Protein AF-A0A4Q5XYV8-F1 (afdb_monomer)

Structure (mmCIF, N/CA/C/O backbone):
data_AF-A0A4Q5XYV8-F1
#
_entry.id   AF-A0A4Q5XYV8-F1
#
loop_
_atom_site.group_PDB
_atom_site.id
_atom_site.type_symbol
_atom_site.label_atom_id
_atom_site.label_alt_id
_atom_site.label_comp_id
_atom_site.label_asym_id
_atom_site.label_entity_id
_atom_site.label_seq_id
_atom_site.pdbx_PDB_ins_code
_atom_site.Cartn_x
_atom_site.Cartn_y
_atom_site.Cartn_z
_atom_site.occupancy
_atom_site.B_iso_or_equiv
_atom_site.auth_seq_id
_atom_site.auth_comp_id
_atom_site.auth_asym_id
_atom_site.auth_atom_id
_atom_site.pdbx_PDB_model_num
ATOM 1 N N . MET A 1 1 ? 10.271 16.458 -24.127 1.00 43.94 1 MET A N 1
ATOM 2 C CA . MET A 1 1 ? 10.111 15.599 -22.936 1.00 43.94 1 MET A CA 1
ATOM 3 C C . MET A 1 1 ? 10.627 14.229 -23.315 1.00 43.94 1 MET A C 1
ATOM 5 O O . MET A 1 1 ? 10.142 13.691 -24.297 1.00 43.94 1 MET A O 1
ATOM 9 N N . THR A 1 2 ? 11.658 13.723 -22.644 1.00 58.94 2 THR A N 1
ATOM 10 C CA . THR A 1 2 ? 12.189 12.381 -22.915 1.00 58.94 2 THR A CA 1
ATOM 11 C C . THR A 1 2 ? 11.251 11.366 -22.276 1.00 58.94 2 THR A C 1
ATOM 13 O O . THR A 1 2 ? 10.998 11.465 -21.074 1.00 58.94 2 THR A O 1
ATOM 16 N N . GLU A 1 3 ? 10.723 10.435 -23.069 1.00 62.56 3 GLU A N 1
ATOM 17 C CA . GLU A 1 3 ? 9.975 9.278 -22.573 1.00 62.56 3 GLU A CA 1
ATOM 18 C C . GLU A 1 3 ? 10.801 8.610 -21.456 1.00 62.56 3 GLU A C 1
ATOM 20 O O . GLU A 1 3 ? 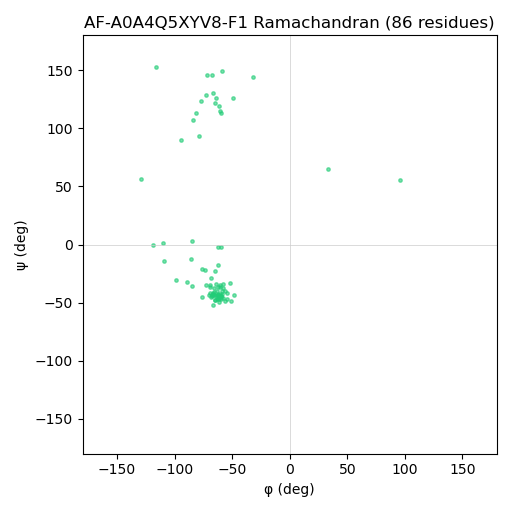11.997 8.350 -21.656 1.00 62.56 3 GLU A O 1
ATOM 25 N N . PRO A 1 4 ? 10.244 8.388 -20.255 1.00 66.31 4 PRO A N 1
ATOM 26 C CA . PRO A 1 4 ? 10.992 7.732 -19.200 1.00 66.31 4 PRO A CA 1
ATOM 27 C C . PRO A 1 4 ? 11.318 6.302 -19.640 1.00 66.31 4 PRO A C 1
ATOM 29 O O . PRO A 1 4 ? 10.440 5.528 -20.010 1.00 66.31 4 PRO A O 1
ATOM 32 N N . THR A 1 5 ? 12.603 5.946 -19.603 1.00 81.25 5 THR A N 1
ATOM 33 C CA . THR A 1 5 ? 13.020 4.560 -19.857 1.00 81.25 5 THR A CA 1
ATOM 34 C C . THR A 1 5 ? 12.347 3.625 -18.852 1.00 81.25 5 THR A C 1
ATOM 36 O O . THR A 1 5 ? 12.127 4.011 -17.704 1.00 81.25 5 THR A O 1
ATOM 39 N N . PHE A 1 6 ? 12.069 2.383 -19.252 1.00 77.06 6 PHE A N 1
ATOM 40 C CA . PHE A 1 6 ? 11.455 1.369 -18.385 1.00 77.06 6 PHE A CA 1
ATOM 41 C C . PHE A 1 6 ? 12.149 1.271 -17.010 1.00 77.06 6 PHE A C 1
ATOM 43 O O . PHE A 1 6 ? 11.508 1.353 -15.970 1.00 77.06 6 PHE A O 1
ATOM 50 N N . ARG A 1 7 ? 13.490 1.284 -16.993 1.00 76.56 7 ARG A N 1
ATOM 51 C CA . ARG A 1 7 ? 14.298 1.310 -15.760 1.00 76.56 7 ARG A CA 1
ATOM 52 C C . ARG A 1 7 ? 14.050 2.550 -14.885 1.00 76.56 7 ARG A C 1
ATOM 54 O O . ARG A 1 7 ? 14.121 2.462 -13.661 1.00 76.56 7 ARG A O 1
ATOM 61 N N . ALA A 1 8 ? 13.816 3.715 -15.485 1.00 79.38 8 ALA A N 1
ATOM 62 C CA . ALA A 1 8 ? 13.516 4.938 -14.742 1.00 79.38 8 ALA A CA 1
ATOM 63 C C . ALA A 1 8 ? 12.103 4.906 -14.138 1.00 79.38 8 ALA A C 1
ATOM 65 O O . ALA A 1 8 ? 11.906 5.412 -13.032 1.00 79.38 8 ALA A O 1
ATOM 66 N N . LEU A 1 9 ? 11.142 4.294 -14.838 1.00 84.38 9 LEU A N 1
ATOM 67 C CA . LEU A 1 9 ? 9.802 4.044 -14.305 1.00 84.38 9 LEU A CA 1
ATOM 68 C C . LEU A 1 9 ? 9.853 3.072 -13.124 1.00 84.38 9 LEU A C 1
ATOM 70 O O . LEU A 1 9 ? 9.328 3.409 -12.065 1.00 84.38 9 LEU A O 1
ATOM 74 N N . ASP A 1 10 ? 10.570 1.954 -13.255 1.00 83.19 10 ASP A N 1
ATOM 75 C CA . ASP A 1 10 ? 10.754 0.983 -12.168 1.00 83.19 10 ASP A CA 1
ATOM 76 C C . ASP A 1 10 ? 11.346 1.634 -10.916 1.00 83.19 10 ASP A C 1
ATOM 78 O O . ASP A 1 10 ? 10.804 1.500 -9.820 1.00 83.19 10 ASP A O 1
ATOM 82 N N . ALA A 1 11 ? 12.424 2.410 -11.074 1.00 84.69 11 ALA A N 1
ATOM 83 C CA . ALA A 1 11 ? 13.066 3.094 -9.954 1.00 84.69 11 ALA A CA 1
ATOM 84 C C . ALA A 1 11 ? 12.130 4.106 -9.269 1.00 84.69 11 ALA A C 1
ATOM 86 O O . ALA A 1 11 ? 12.158 4.264 -8.045 1.00 84.69 11 ALA A O 1
ATOM 87 N N . ARG A 1 12 ? 11.288 4.797 -10.048 1.00 87.75 12 ARG A N 1
ATOM 88 C CA . ARG A 1 12 ? 10.310 5.755 -9.522 1.00 87.75 12 ARG A CA 1
ATOM 89 C C . ARG A 1 12 ? 9.186 5.050 -8.765 1.00 87.75 12 ARG A C 1
ATOM 91 O O . ARG A 1 12 ? 8.829 5.515 -7.682 1.00 87.75 12 ARG A O 1
ATOM 98 N N . LEU A 1 13 ? 8.664 3.949 -9.301 1.00 86.69 13 LEU A N 1
ATOM 99 C CA . LEU A 1 13 ? 7.657 3.127 -8.629 1.00 86.69 13 LEU A CA 1
ATOM 100 C C . LEU A 1 13 ? 8.215 2.558 -7.323 1.00 86.69 13 LEU A C 1
ATOM 102 O O . LEU A 1 13 ? 7.596 2.710 -6.274 1.00 86.69 13 LEU A O 1
ATOM 106 N N . ASP A 1 14 ? 9.438 2.027 -7.334 1.00 87.88 14 ASP A N 1
ATOM 107 C CA . ASP A 1 14 ? 10.094 1.529 -6.122 1.00 87.88 14 ASP A CA 1
ATOM 108 C C . ASP A 1 14 ? 10.260 2.604 -5.042 1.00 87.88 14 ASP A C 1
ATOM 110 O O . ASP A 1 14 ? 9.988 2.358 -3.860 1.00 87.88 14 ASP A O 1
ATOM 114 N N . ALA A 1 15 ? 10.660 3.817 -5.431 1.00 89.00 15 ALA A N 1
ATOM 115 C CA . ALA A 1 15 ? 10.757 4.937 -4.501 1.00 89.00 15 ALA A CA 1
ATOM 116 C C . ALA A 1 15 ? 9.392 5.270 -3.875 1.00 89.00 15 ALA A C 1
ATOM 118 O O . ALA A 1 15 ? 9.292 5.435 -2.656 1.00 89.00 15 ALA A O 1
ATOM 119 N N . GLN A 1 16 ? 8.332 5.306 -4.687 1.00 91.00 16 GLN A N 1
ATOM 120 C CA . GLN A 1 16 ? 6.967 5.558 -4.222 1.00 91.00 16 GLN A CA 1
ATOM 121 C C . GLN A 1 16 ? 6.477 4.454 -3.277 1.00 91.00 16 GLN A C 1
ATOM 123 O O . GLN A 1 16 ? 6.027 4.763 -2.171 1.00 91.00 16 GLN A O 1
ATOM 128 N N . ARG A 1 17 ? 6.659 3.174 -3.633 1.00 88.06 17 ARG A N 1
ATOM 129 C CA . ARG A 1 17 ? 6.323 2.016 -2.780 1.00 88.06 17 ARG A CA 1
ATOM 130 C 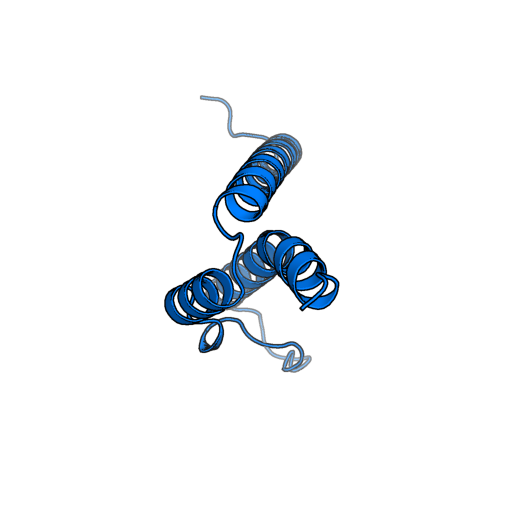C . ARG A 1 17 ? 6.981 2.107 -1.412 1.00 88.06 17 ARG A C 1
ATOM 132 O O . ARG A 1 17 ? 6.364 1.769 -0.401 1.00 88.06 17 ARG A O 1
ATOM 139 N N . ARG A 1 18 ? 8.247 2.529 -1.369 1.00 88.25 18 ARG A N 1
ATOM 140 C CA . ARG A 1 18 ? 9.018 2.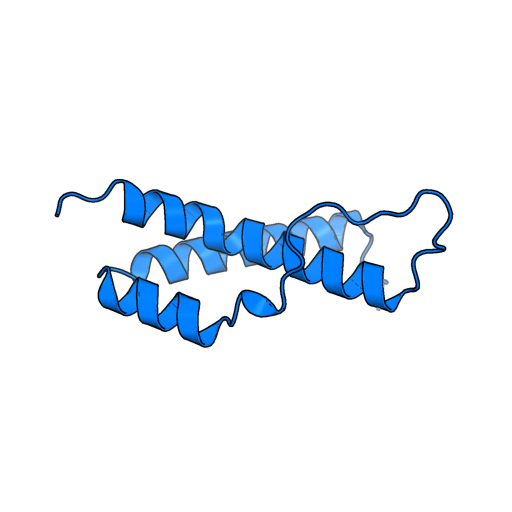626 -0.125 1.00 88.25 18 ARG A CA 1
ATOM 141 C C . ARG A 1 18 ? 8.498 3.739 0.781 1.00 88.25 18 ARG A C 1
ATOM 143 O O . ARG A 1 18 ? 8.369 3.517 1.985 1.00 88.25 18 ARG A O 1
ATOM 150 N N . VAL A 1 19 ? 8.165 4.897 0.210 1.00 89.88 19 VAL A N 1
ATOM 151 C CA . VAL A 1 19 ? 7.558 6.016 0.948 1.00 89.88 19 VAL A CA 1
ATOM 152 C C . VAL A 1 19 ? 6.171 5.634 1.461 1.00 89.88 19 VAL A C 1
ATOM 154 O O . VAL A 1 19 ? 5.905 5.791 2.650 1.00 89.88 19 VAL A O 1
ATOM 157 N N . LEU A 1 20 ? 5.315 5.059 0.612 1.00 88.19 20 LEU A N 1
ATOM 158 C CA . LEU A 1 20 ? 3.962 4.646 0.998 1.00 88.19 20 LEU A CA 1
ATOM 159 C C . LEU A 1 20 ? 3.979 3.609 2.124 1.00 88.19 20 LEU A C 1
ATOM 161 O O . LEU A 1 20 ? 3.283 3.786 3.119 1.00 88.19 20 LEU A O 1
ATOM 165 N N . ARG A 1 21 ? 4.842 2.588 2.040 1.00 86.50 21 ARG A N 1
ATOM 166 C CA . ARG A 1 21 ? 5.054 1.631 3.143 1.00 86.50 21 ARG A CA 1
ATOM 167 C C . ARG A 1 21 ? 5.410 2.320 4.454 1.00 86.50 21 ARG A C 1
ATOM 169 O O . ARG A 1 21 ? 4.879 1.963 5.499 1.00 86.50 21 ARG A O 1
ATOM 176 N N . TRP A 1 22 ? 6.339 3.273 4.407 1.00 87.12 22 TRP A N 1
ATOM 177 C CA . TRP A 1 22 ? 6.812 3.983 5.593 1.00 87.12 22 TRP A CA 1
ATOM 178 C C . TRP A 1 22 ? 5.713 4.837 6.235 1.00 87.12 22 TRP A C 1
ATOM 180 O O . TRP A 1 22 ? 5.640 4.895 7.464 1.00 87.12 22 TRP A O 1
ATOM 190 N N . ILE A 1 23 ? 4.865 5.464 5.412 1.00 90.12 23 ILE A N 1
ATOM 191 C CA . ILE A 1 23 ? 3.697 6.232 5.860 1.00 90.12 23 ILE A CA 1
ATOM 192 C C . ILE A 1 23 ? 2.670 5.290 6.492 1.00 90.12 23 ILE A C 1
ATOM 194 O O . ILE A 1 23 ? 2.270 5.502 7.635 1.00 90.12 23 ILE A O 1
ATOM 198 N N . LEU A 1 24 ? 2.291 4.218 5.790 1.00 86.75 24 LEU A N 1
ATOM 199 C CA . LEU A 1 24 ? 1.290 3.260 6.266 1.00 86.75 24 LEU A CA 1
ATOM 200 C C . LEU A 1 24 ? 1.708 2.613 7.589 1.00 86.75 24 LEU A C 1
ATOM 202 O O . LEU A 1 24 ? 0.917 2.594 8.523 1.00 86.75 24 LEU A O 1
ATOM 206 N N . ALA A 1 25 ? 2.970 2.197 7.719 1.00 83.31 25 ALA A N 1
ATOM 207 C CA . ALA A 1 25 ? 3.499 1.630 8.961 1.00 83.31 25 ALA A CA 1
ATOM 208 C C . ALA A 1 25 ? 3.480 2.606 10.158 1.00 83.31 25 ALA A C 1
ATOM 210 O O . ALA A 1 25 ? 3.629 2.178 11.298 1.00 83.31 25 ALA A O 1
ATOM 211 N N . ARG A 1 26 ? 3.349 3.919 9.919 1.00 85.44 26 ARG A N 1
ATOM 212 C CA . ARG A 1 26 ? 3.241 4.950 10.968 1.00 85.44 26 ARG A CA 1
ATOM 213 C C . ARG A 1 26 ? 1.813 5.383 11.254 1.00 85.44 26 ARG A C 1
ATOM 215 O O . ARG A 1 26 ? 1.537 5.815 12.366 1.00 85.44 26 ARG A O 1
ATOM 222 N N . MET A 1 27 ? 0.944 5.343 10.250 1.00 86.25 27 MET A N 1
ATOM 223 C CA . MET A 1 27 ? -0.453 5.756 10.388 1.00 86.25 27 MET A CA 1
ATOM 224 C C . MET A 1 27 ? -1.327 4.624 10.919 1.00 86.25 27 MET A C 1
ATOM 226 O O . MET A 1 27 ? -2.249 4.866 11.694 1.00 86.25 27 MET A O 1
ATOM 230 N N . VAL A 1 28 ? -1.026 3.392 10.518 1.00 84.56 28 VAL A N 1
ATOM 231 C CA . VAL A 1 28 ? -1.764 2.203 10.919 1.00 84.56 28 VAL A CA 1
ATOM 232 C C . VAL A 1 28 ? -1.061 1.599 12.127 1.00 84.56 28 VAL A C 1
ATOM 234 O O . VAL A 1 28 ? -0.129 0.816 11.996 1.00 84.56 28 VAL A O 1
ATOM 237 N N . VAL A 1 29 ? -1.459 2.026 13.324 1.00 82.38 29 VAL A N 1
ATOM 238 C CA . VAL A 1 29 ? -0.802 1.613 14.581 1.00 82.38 29 VAL A CA 1
ATOM 239 C C . VAL A 1 29 ? -1.665 0.680 15.418 1.00 82.38 29 VAL A C 1
ATOM 241 O O . VAL A 1 29 ? -1.160 0.011 16.314 1.00 82.38 29 VAL A O 1
ATOM 244 N N . THR A 1 30 ? -2.958 0.589 15.105 1.00 85.44 30 THR A N 1
ATOM 245 C CA . THR A 1 30 ? -3.901 -0.310 15.776 1.00 85.44 30 THR A CA 1
ATOM 246 C C . THR A 1 30 ? -4.452 -1.366 14.815 1.00 85.44 30 THR A C 1
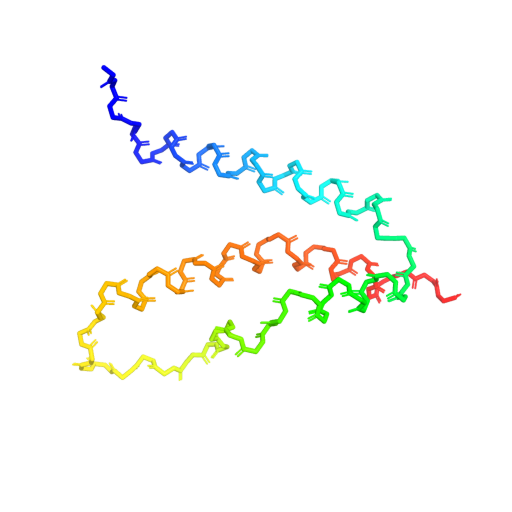ATOM 248 O O . THR A 1 30 ? -4.583 -1.099 13.616 1.00 85.44 30 THR A O 1
ATOM 251 N N . PRO A 1 31 ? -4.851 -2.548 15.320 1.00 82.12 31 PRO A N 1
ATOM 252 C CA . PRO A 1 31 ? -5.544 -3.549 14.510 1.00 82.12 31 PRO A CA 1
ATOM 253 C C . PRO A 1 31 ? -6.844 -3.035 13.871 1.00 82.12 31 PRO A C 1
ATOM 255 O O . PRO A 1 31 ? -7.160 -3.420 12.751 1.00 82.12 31 PRO A O 1
ATOM 258 N N . ALA A 1 32 ? -7.574 -2.138 14.546 1.00 86.69 32 ALA A N 1
ATOM 259 C CA . ALA A 1 32 ? -8.820 -1.563 14.030 1.00 86.69 32 ALA A CA 1
ATOM 260 C C . ALA A 1 32 ? -8.585 -0.653 12.812 1.00 86.69 32 ALA A C 1
ATOM 262 O O . ALA A 1 32 ? -9.276 -0.784 11.809 1.00 86.69 32 ALA A O 1
ATOM 263 N N . GLN A 1 33 ? -7.567 0.215 12.861 1.00 86.31 33 GLN A N 1
ATOM 264 C CA . GLN A 1 33 ? -7.162 1.035 11.709 1.00 86.31 33 GLN A CA 1
ATOM 265 C C . GLN A 1 33 ? -6.658 0.177 10.547 1.00 86.31 33 GLN A C 1
ATOM 267 O O . GLN A 1 33 ? -6.840 0.531 9.387 1.00 86.31 33 GLN A O 1
ATOM 272 N N . PHE A 1 34 ? -6.005 -0.949 10.851 1.00 84.56 34 PHE A N 1
ATOM 273 C CA . PHE A 1 34 ? -5.564 -1.883 9.825 1.00 84.56 34 PHE A CA 1
ATOM 274 C C . PHE A 1 34 ? -6.755 -2.557 9.133 1.00 84.56 34 PHE A C 1
ATOM 276 O O . PHE A 1 34 ? -6.762 -2.649 7.908 1.00 84.56 34 PHE A O 1
ATOM 283 N N . ALA A 1 35 ? -7.764 -2.983 9.897 1.00 82.88 35 ALA A N 1
ATOM 284 C CA . ALA A 1 35 ? -8.995 -3.546 9.350 1.00 82.88 35 ALA A CA 1
ATOM 285 C C . ALA A 1 35 ? -9.742 -2.531 8.467 1.00 82.88 35 ALA A C 1
ATOM 287 O O . ALA A 1 35 ? -10.016 -2.836 7.313 1.00 82.88 35 ALA A O 1
ATOM 288 N N . ASP A 1 36 ? -9.946 -1.302 8.953 1.00 85.56 36 ASP A N 1
ATOM 289 C CA . ASP A 1 36 ? -10.595 -0.218 8.197 1.00 85.56 36 ASP A CA 1
ATOM 290 C C . ASP A 1 36 ? -9.851 0.116 6.890 1.00 85.56 36 ASP A C 1
ATOM 292 O O . ASP A 1 36 ? -10.462 0.295 5.835 1.00 85.56 36 ASP A O 1
ATOM 296 N N . LEU A 1 37 ? -8.512 0.120 6.918 1.00 83.94 37 LEU A N 1
ATOM 297 C CA . LEU A 1 37 ? -7.706 0.274 5.707 1.00 83.94 37 LEU A CA 1
ATOM 298 C C . LEU A 1 37 ? -7.937 -0.877 4.717 1.00 83.94 37 LEU A C 1
ATOM 300 O O . LEU A 1 37 ? -8.017 -0.637 3.517 1.00 83.94 37 LEU A O 1
ATOM 304 N N . MET A 1 38 ? -7.996 -2.125 5.187 1.00 81.44 38 MET A N 1
ATOM 305 C CA . MET A 1 38 ? -8.202 -3.277 4.302 1.00 81.44 38 MET A CA 1
ATOM 306 C C . MET A 1 38 ? -9.608 -3.299 3.703 1.00 81.44 38 MET A C 1
ATOM 308 O O . MET A 1 38 ? -9.735 -3.636 2.527 1.00 81.44 38 MET A O 1
ATOM 312 N N . ASP A 1 39 ? -10.618 -2.887 4.470 1.00 82.44 39 ASP A N 1
ATOM 313 C CA . ASP A 1 39 ? -12.003 -2.782 4.007 1.00 82.44 39 ASP A CA 1
ATOM 314 C C . ASP A 1 39 ? -12.150 -1.684 2.941 1.00 82.44 39 ASP A C 1
ATOM 316 O O . ASP A 1 39 ? -12.769 -1.908 1.904 1.00 82.44 39 ASP A O 1
ATOM 320 N N . ASN A 1 40 ? -11.505 -0.524 3.128 1.00 81.38 40 ASN A N 1
ATOM 321 C CA . ASN A 1 40 ? -11.513 0.560 2.135 1.00 81.38 40 ASN A CA 1
ATOM 322 C C . ASN A 1 40 ? -10.738 0.226 0.850 1.00 81.38 40 ASN A C 1
ATOM 324 O O . ASN A 1 40 ? -11.041 0.767 -0.211 1.00 81.38 40 ASN A O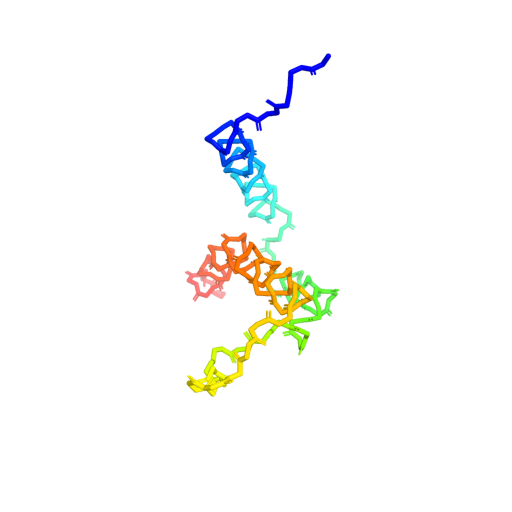 1
ATOM 328 N N . LEU A 1 41 ? -9.712 -0.624 0.934 1.00 76.94 41 LEU A N 1
ATOM 329 C CA . LEU A 1 41 ? -8.901 -1.012 -0.225 1.00 76.94 41 LEU A CA 1
ATOM 330 C C . LEU A 1 41 ? -9.502 -2.172 -1.030 1.00 76.94 41 LEU A C 1
ATOM 332 O O . LEU A 1 41 ? -8.859 -2.616 -1.981 1.00 76.94 41 LEU A O 1
ATOM 336 N N . ASP A 1 42 ? -10.688 -2.651 -0.639 1.00 65.50 42 ASP A N 1
ATOM 337 C CA . ASP A 1 42 ? -11.537 -3.622 -1.335 1.00 65.50 42 ASP 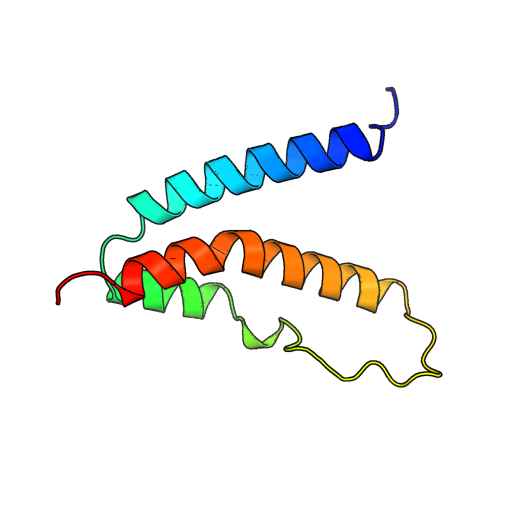A CA 1
ATOM 338 C C . ASP A 1 42 ? -10.749 -4.683 -2.1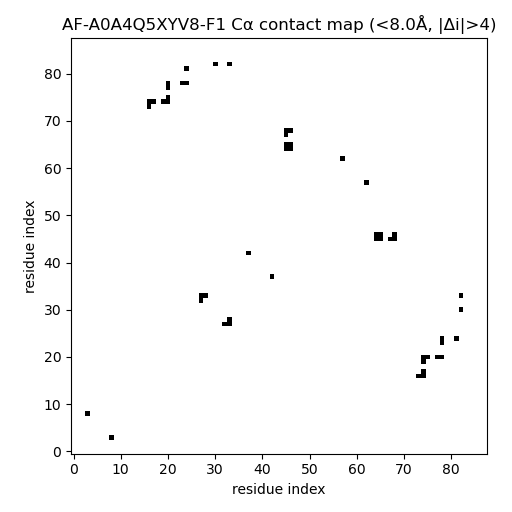26 1.00 65.50 42 ASP A C 1
ATOM 340 O O . ASP A 1 42 ? -10.771 -4.764 -3.359 1.00 65.50 42 ASP A O 1
ATOM 344 N N . GLN A 1 43 ? -9.998 -5.522 -1.397 1.00 61.00 43 GLN A N 1
ATOM 345 C CA . GLN A 1 43 ? -9.154 -6.564 -2.000 1.00 61.00 43 GLN A CA 1
ATOM 346 C C . GLN A 1 43 ? -9.946 -7.621 -2.794 1.00 61.00 43 GLN A C 1
ATOM 348 O O . GLN A 1 43 ? -9.325 -8.505 -3.382 1.00 61.00 43 GLN A O 1
ATOM 353 N N . THR A 1 44 ? -11.282 -7.553 -2.839 1.00 53.31 44 THR A N 1
ATOM 354 C CA . THR A 1 44 ? -12.126 -8.460 -3.633 1.00 53.31 44 THR A CA 1
ATOM 355 C C . THR A 1 44 ? -11.907 -8.308 -5.141 1.00 53.31 44 THR A C 1
ATOM 357 O O . THR A 1 44 ? -12.123 -9.260 -5.887 1.00 53.31 44 THR A O 1
ATOM 360 N N . VAL A 1 45 ? -11.399 -7.152 -5.586 1.00 50.50 45 VAL A N 1
ATOM 361 C CA . VAL A 1 45 ? -11.082 -6.870 -6.997 1.00 50.50 45 VAL A CA 1
ATOM 362 C C . VAL A 1 45 ? -9.677 -7.348 -7.387 1.00 50.50 45 VAL A C 1
ATOM 364 O O . VAL A 1 45 ? -9.352 -7.417 -8.568 1.00 50.50 45 VAL A O 1
ATOM 367 N N . ILE A 1 46 ? -8.826 -7.706 -6.419 1.00 54.78 46 ILE A N 1
ATOM 368 C CA . ILE A 1 46 ? -7.452 -8.160 -6.664 1.00 54.78 46 ILE A CA 1
ATOM 369 C C . ILE A 1 46 ? -7.502 -9.659 -6.993 1.00 54.78 46 ILE A C 1
ATOM 371 O O . ILE A 1 46 ? -7.694 -10.456 -6.069 1.00 54.78 46 ILE A O 1
ATOM 375 N N . PRO A 1 47 ? -7.288 -10.086 -8.256 1.00 51.88 47 PRO A N 1
ATOM 376 C CA . PRO A 1 47 ? -7.372 -11.495 -8.618 1.00 51.88 47 PRO A CA 1
ATOM 377 C C . PRO A 1 47 ? -6.341 -12.277 -7.806 1.00 51.88 47 PRO A C 1
ATOM 379 O O . PRO A 1 47 ? -5.133 -12.042 -7.921 1.00 51.88 47 PRO A O 1
ATOM 382 N N . GLN A 1 48 ? -6.810 -13.147 -6.910 1.00 54.75 48 GLN A N 1
ATOM 383 C CA . GLN A 1 48 ? -5.951 -14.129 -6.265 1.00 54.75 48 GLN A CA 1
ATOM 384 C C . GLN A 1 48 ? -5.612 -15.184 -7.312 1.00 54.75 48 GLN A C 1
ATOM 386 O O . GLN A 1 48 ? -6.485 -15.663 -8.022 1.00 54.75 48 GLN A O 1
ATOM 391 N N . ASP A 1 49 ? -4.319 -15.428 -7.433 1.00 61.00 49 ASP A N 1
ATOM 392 C CA . ASP A 1 49 ? -3.636 -16.235 -8.433 1.00 61.00 49 ASP A CA 1
ATOM 393 C C . ASP A 1 49 ? -4.407 -17.458 -8.988 1.00 61.00 49 ASP A C 1
ATOM 395 O O . ASP A 1 49 ? -5.054 -18.193 -8.237 1.00 61.00 49 ASP A O 1
ATOM 399 N N . HIS A 1 50 ? -4.190 -17.711 -10.288 1.00 51.69 50 HIS A N 1
ATOM 400 C CA . HIS A 1 50 ? -4.394 -18.975 -11.027 1.00 51.69 50 HIS A CA 1
ATOM 401 C C . HIS A 1 50 ? -5.693 -19.252 -11.809 1.00 51.69 50 HIS A C 1
ATOM 403 O O . HIS A 1 50 ? -6.251 -20.346 -11.717 1.00 51.69 50 HIS A O 1
ATOM 409 N N . GLN A 1 51 ? -6.082 -18.374 -12.733 1.00 50.53 51 GLN A N 1
ATOM 410 C CA . GLN A 1 51 ? -6.783 -18.836 -13.946 1.00 50.53 51 GLN A CA 1
ATOM 411 C C . GLN A 1 51 ? -6.129 -18.270 -15.211 1.00 50.53 51 GLN A C 1
ATOM 413 O O . GLN A 1 51 ? -6.770 -17.616 -16.026 1.00 50.53 51 GLN A O 1
ATOM 418 N N . GLU A 1 52 ? -4.831 -18.528 -15.381 1.00 48.19 52 GLU A N 1
ATOM 419 C CA . GLU A 1 52 ? -4.224 -18.473 -16.712 1.00 48.19 52 GLU A CA 1
ATOM 420 C C . GLU A 1 52 ? -4.586 -19.770 -17.450 1.00 48.19 52 GLU A C 1
ATOM 422 O O . GLU A 1 52 ? -3.947 -20.808 -17.282 1.00 48.19 52 GLU A O 1
ATOM 427 N N . ASP A 1 53 ? -5.672 -19.732 -18.223 1.00 55.69 53 ASP A N 1
ATOM 428 C CA . ASP A 1 53 ? -5.963 -20.753 -19.230 1.00 55.69 53 ASP A CA 1
ATOM 429 C C . ASP A 1 53 ? -4.857 -20.680 -20.310 1.00 55.69 53 ASP A C 1
ATOM 431 O O . ASP A 1 53 ? -4.683 -19.604 -20.894 1.00 55.69 53 ASP A O 1
ATOM 435 N N . PRO A 1 54 ? -4.090 -21.755 -20.604 1.00 56.19 54 PRO A N 1
ATOM 436 C CA . PRO A 1 54 ? -2.924 -21.719 -21.503 1.00 56.19 54 PRO A CA 1
ATOM 437 C C . PRO A 1 54 ? -3.201 -21.276 -22.953 1.00 56.19 54 PRO A C 1
ATOM 439 O O . PRO A 1 54 ? -2.274 -21.221 -23.761 1.00 56.19 54 PRO A O 1
ATOM 442 N N . GLY A 1 55 ? -4.460 -21.002 -23.308 1.00 56.22 55 GLY A N 1
ATOM 443 C CA . GLY A 1 55 ? -4.885 -20.493 -24.614 1.00 56.22 55 GLY A CA 1
ATOM 444 C C . GLY A 1 55 ? -5.566 -19.120 -24.591 1.00 56.22 55 GLY A C 1
ATOM 445 O O . GLY A 1 55 ? -5.958 -18.636 -25.654 1.00 56.22 55 GLY A O 1
ATOM 446 N N . ALA A 1 56 ? -5.730 -18.484 -23.427 1.00 51.50 56 ALA A N 1
ATOM 447 C CA . ALA A 1 56 ? -6.345 -17.165 -23.343 1.00 51.50 56 ALA A CA 1
ATOM 448 C C . ALA A 1 56 ? -5.310 -16.087 -23.682 1.00 51.50 56 ALA A C 1
ATOM 450 O O . ALA A 1 56 ? -4.347 -15.869 -22.952 1.00 51.50 56 ALA A O 1
ATOM 451 N N . VAL A 1 57 ? -5.508 -15.398 -24.806 1.00 50.94 57 VAL A N 1
ATOM 452 C CA . VAL A 1 57 ? -4.726 -14.204 -25.143 1.00 50.94 57 VAL A CA 1
ATOM 453 C C . VAL A 1 57 ? -4.996 -13.166 -24.045 1.00 50.94 57 VAL A C 1
ATOM 455 O O . VAL A 1 57 ? -6.162 -12.795 -23.875 1.00 50.94 57 VAL A O 1
ATOM 458 N N . PRO A 1 58 ? -3.987 -12.699 -23.283 1.00 52.56 58 PRO A N 1
ATOM 459 C CA . PRO A 1 58 ? -4.210 -11.666 -22.282 1.00 52.56 58 PRO A CA 1
ATOM 460 C C . PRO A 1 58 ? -4.738 -10.427 -23.003 1.00 52.56 58 PRO A C 1
ATOM 462 O O . PRO A 1 58 ? -4.042 -9.851 -23.840 1.00 52.56 58 PRO A O 1
ATOM 465 N N . THR A 1 59 ? -5.981 -10.025 -22.740 1.00 53.72 59 THR A N 1
ATOM 466 C CA . THR A 1 59 ? -6.413 -8.689 -23.159 1.00 53.72 59 THR A CA 1
ATOM 467 C C . THR A 1 59 ? -5.628 -7.671 -22.331 1.00 53.72 59 THR A C 1
ATOM 469 O O . THR A 1 59 ? -5.299 -7.936 -21.175 1.00 53.72 59 THR A O 1
ATOM 472 N N . GLU A 1 60 ? -5.296 -6.511 -22.904 1.00 53.50 60 GLU A N 1
ATOM 473 C CA . GLU A 1 60 ? -4.492 -5.476 -22.224 1.00 53.50 60 GLU A CA 1
ATOM 474 C C . GLU A 1 60 ? -5.060 -5.113 -20.835 1.00 53.50 60 GLU A C 1
ATOM 476 O O . GLU A 1 60 ? -4.307 -4.921 -19.881 1.00 53.50 60 GLU A O 1
ATOM 481 N N . ALA A 1 61 ? -6.388 -5.174 -20.684 1.00 53.75 61 ALA A N 1
ATOM 482 C CA . ALA A 1 61 ? -7.091 -4.985 -19.417 1.00 53.75 61 ALA A CA 1
ATOM 483 C C . ALA A 1 61 ? -6.702 -6.001 -18.319 1.00 53.75 61 ALA A C 1
ATOM 485 O O . ALA A 1 61 ? -6.626 -5.629 -17.149 1.00 53.75 61 ALA A O 1
ATOM 486 N N . PHE A 1 62 ? -6.411 -7.266 -18.654 1.00 58.84 62 PHE A N 1
ATOM 487 C CA . PHE A 1 62 ? -5.905 -8.239 -17.674 1.00 58.84 62 PHE A CA 1
ATOM 488 C C . PHE A 1 62 ? -4.482 -7.904 -17.223 1.00 58.84 62 PHE A C 1
ATOM 490 O O . PHE A 1 62 ? -4.160 -8.088 -16.050 1.00 58.84 62 PHE A O 1
ATOM 497 N N . GLY A 1 63 ? -3.651 -7.369 -18.123 1.00 65.69 63 GLY A N 1
ATOM 498 C CA . GLY A 1 63 ? -2.299 -6.919 -17.793 1.00 65.69 63 GLY A CA 1
ATOM 499 C C . GLY A 1 63 ? -2.304 -5.761 -16.795 1.00 65.69 63 GLY A C 1
ATOM 500 O O . GLY A 1 63 ? -1.572 -5.794 -15.806 1.00 65.69 63 GLY A O 1
ATOM 501 N N . GLU A 1 64 ? -3.177 -4.773 -17.001 1.00 65.25 64 GLU A N 1
ATOM 502 C CA . GLU A 1 64 ? -3.321 -3.625 -16.098 1.00 65.25 64 GLU A CA 1
ATOM 503 C C . GLU A 1 64 ? -3.850 -4.030 -14.715 1.00 65.25 64 GLU A C 1
ATOM 505 O O . GLU A 1 64 ? -3.301 -3.610 -13.694 1.00 65.25 64 GLU A O 1
ATOM 510 N N . ILE A 1 65 ? -4.864 -4.902 -14.663 1.00 68.81 65 ILE A N 1
ATOM 511 C CA . ILE A 1 65 ? -5.430 -5.404 -13.400 1.00 68.81 65 ILE A CA 1
ATOM 512 C C . ILE A 1 65 ? -4.403 -6.260 -12.643 1.00 68.81 65 ILE A C 1
ATOM 514 O O . ILE A 1 65 ? -4.266 -6.127 -11.425 1.00 68.81 65 ILE A O 1
ATOM 518 N N . ALA A 1 66 ? -3.645 -7.111 -13.341 1.00 69.94 66 ALA A N 1
ATOM 519 C CA . ALA A 1 66 ? -2.596 -7.925 -12.731 1.00 69.94 66 ALA A CA 1
ATOM 520 C C . ALA A 1 66 ? -1.436 -7.066 -12.199 1.00 69.94 66 ALA A C 1
ATOM 522 O O . ALA A 1 66 ? -0.966 -7.287 -11.079 1.00 69.94 66 ALA A O 1
ATOM 523 N N . ALA A 1 67 ? -1.009 -6.052 -12.957 1.00 72.12 67 ALA A N 1
ATOM 524 C CA . ALA A 1 67 ? 0.016 -5.105 -12.524 1.00 72.12 67 ALA A CA 1
ATOM 525 C C . ALA A 1 67 ? -0.443 -4.299 -11.298 1.00 72.12 67 ALA A C 1
ATOM 527 O O . ALA A 1 67 ? 0.304 -4.176 -10.325 1.00 72.12 67 ALA A O 1
ATOM 528 N N . PHE A 1 68 ? -1.693 -3.828 -11.297 1.00 78.12 68 PHE A N 1
ATOM 529 C CA . PHE A 1 68 ? -2.308 -3.164 -10.147 1.00 78.12 68 PHE A CA 1
ATOM 530 C C . PHE A 1 68 ? -2.341 -4.078 -8.913 1.00 78.12 68 PHE A C 1
ATOM 532 O O . PHE A 1 68 ? -1.927 -3.686 -7.821 1.00 78.12 68 PHE A O 1
ATOM 539 N N . ALA A 1 69 ? -2.769 -5.329 -9.087 1.00 75.88 69 ALA A N 1
ATOM 540 C CA . ALA A 1 69 ? -2.806 -6.325 -8.023 1.00 75.88 69 ALA A CA 1
ATOM 541 C C . ALA A 1 69 ? -1.415 -6.601 -7.425 1.00 75.88 69 ALA A C 1
ATOM 543 O O . ALA A 1 69 ? -1.264 -6.674 -6.200 1.00 75.88 69 ALA A O 1
ATOM 544 N N . ALA A 1 70 ? -0.392 -6.739 -8.272 1.00 78.38 70 ALA A N 1
ATOM 545 C CA . ALA A 1 70 ? 0.991 -6.930 -7.844 1.00 78.38 70 ALA A CA 1
ATOM 546 C C . ALA A 1 70 ? 1.514 -5.724 -7.046 1.00 78.38 70 ALA A C 1
ATOM 548 O O . ALA A 1 70 ? 2.130 -5.899 -5.990 1.00 78.38 70 ALA A O 1
ATOM 549 N N . GLU A 1 71 ? 1.206 -4.509 -7.502 1.00 79.00 71 GLU A N 1
ATOM 550 C CA . GLU A 1 71 ? 1.585 -3.264 -6.833 1.00 79.00 71 GLU A CA 1
ATOM 551 C C . GLU A 1 71 ? 0.966 -3.166 -5.431 1.00 79.00 71 GLU A C 1
ATOM 553 O O . GLU A 1 71 ? 1.662 -2.917 -4.440 1.00 79.00 71 GLU A O 1
ATOM 558 N N . MET A 1 72 ? -0.333 -3.454 -5.323 1.00 81.25 72 MET A N 1
ATOM 559 C CA . MET A 1 72 ? -1.061 -3.436 -4.054 1.00 81.25 72 MET A CA 1
ATOM 560 C C . MET A 1 72 ? -0.491 -4.441 -3.049 1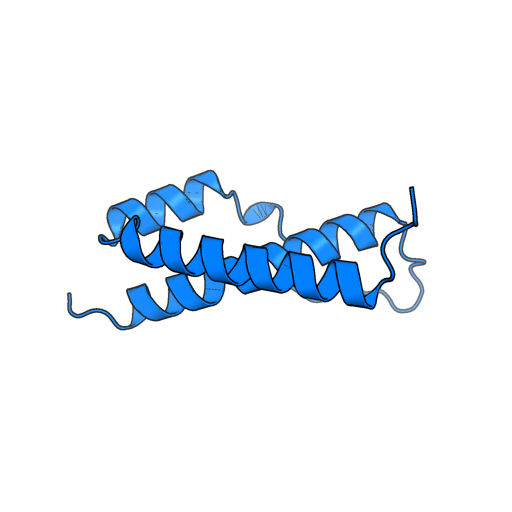.00 81.25 72 MET A C 1
ATOM 562 O O . MET A 1 72 ? -0.291 -4.103 -1.879 1.00 81.25 72 MET A O 1
ATOM 566 N N . ARG A 1 73 ? -0.153 -5.660 -3.488 1.00 79.88 73 ARG A N 1
ATOM 567 C CA . ARG A 1 73 ? 0.512 -6.656 -2.628 1.00 79.88 73 ARG A CA 1
ATOM 568 C C . ARG A 1 73 ? 1.877 -6.174 -2.158 1.00 79.88 73 ARG A C 1
ATOM 570 O O . ARG A 1 73 ? 2.173 -6.245 -0.965 1.00 79.88 73 ARG A O 1
ATOM 577 N N . ALA A 1 74 ? 2.685 -5.624 -3.065 1.00 81.44 74 ALA A N 1
ATOM 578 C CA . ALA A 1 74 ? 4.011 -5.121 -2.728 1.00 81.44 74 ALA A CA 1
ATOM 579 C C . ALA A 1 74 ? 3.954 -4.041 -1.633 1.00 81.44 74 ALA A C 1
ATOM 581 O O . ALA A 1 74 ? 4.823 -4.010 -0.759 1.00 81.44 74 ALA A O 1
ATOM 582 N N . ILE A 1 75 ? 2.935 -3.177 -1.650 1.00 83.75 75 ILE A N 1
ATOM 583 C CA . ILE A 1 75 ? 2.749 -2.121 -0.648 1.00 83.75 75 ILE A CA 1
ATOM 584 C C . ILE A 1 75 ? 2.199 -2.681 0.675 1.00 83.75 75 ILE A C 1
ATOM 586 O O . ILE A 1 75 ? 2.714 -2.328 1.739 1.00 83.75 75 ILE A O 1
ATOM 590 N N . LEU A 1 76 ? 1.183 -3.549 0.626 1.00 82.81 76 LEU A N 1
ATOM 591 C CA . LEU A 1 76 ? 0.397 -3.943 1.802 1.00 82.81 76 LEU A CA 1
ATOM 592 C C . LEU A 1 76 ? 0.936 -5.158 2.565 1.00 82.81 76 LEU A C 1
ATOM 594 O O . LEU A 1 76 ? 0.792 -5.209 3.786 1.00 82.81 76 LEU A O 1
ATOM 598 N N . ASP A 1 77 ? 1.571 -6.126 1.903 1.00 84.06 77 ASP A N 1
ATOM 599 C CA . ASP A 1 77 ? 2.091 -7.339 2.560 1.00 84.06 77 ASP A CA 1
ATOM 600 C C . ASP A 1 77 ? 3.076 -7.065 3.712 1.00 84.06 77 ASP A C 1
ATOM 602 O O . ASP A 1 77 ? 3.003 -7.728 4.749 1.00 84.06 77 ASP A O 1
ATOM 606 N N . PRO A 1 78 ? 3.991 -6.089 3.606 1.00 82.31 78 PRO A N 1
ATOM 607 C CA . PRO A 1 78 ? 4.868 -5.705 4.709 1.00 82.31 78 PRO A CA 1
ATOM 608 C C . PRO A 1 78 ? 4.098 -5.157 5.914 1.00 82.31 78 PRO A C 1
ATOM 610 O O . PRO A 1 78 ? 4.431 -5.495 7.047 1.00 82.31 78 PRO A O 1
ATOM 613 N N . VAL A 1 79 ? 3.054 -4.360 5.668 1.00 81.31 79 VAL A N 1
ATOM 614 C CA . VAL A 1 79 ? 2.194 -3.781 6.713 1.00 81.31 79 VAL A CA 1
ATOM 615 C C . VAL A 1 79 ? 1.381 -4.896 7.381 1.00 81.31 79 VAL A C 1
ATOM 617 O O . VAL A 1 79 ? 1.390 -5.026 8.603 1.00 81.31 79 VAL A O 1
ATOM 620 N N . LYS A 1 80 ? 0.795 -5.801 6.583 1.00 81.38 80 LYS A N 1
ATOM 621 C CA . LYS A 1 80 ? 0.138 -7.037 7.047 1.00 81.38 80 LYS A CA 1
ATOM 622 C C . LYS A 1 80 ? 1.035 -7.849 7.981 1.00 81.38 80 LYS A C 1
ATOM 624 O O . LYS A 1 80 ? 0.594 -8.276 9.046 1.00 81.38 80 LYS A O 1
ATOM 629 N N . ARG A 1 81 ? 2.298 -8.075 7.593 1.00 82.81 81 ARG A N 1
ATOM 630 C CA . ARG A 1 81 ? 3.262 -8.836 8.408 1.00 82.81 81 ARG A CA 1
ATOM 631 C C . ARG A 1 81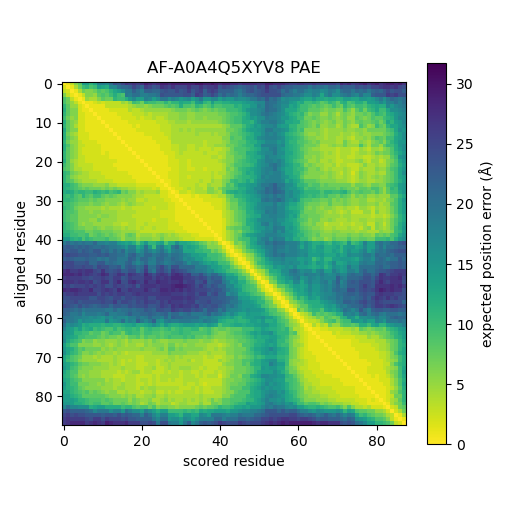 ? 3.520 -8.160 9.750 1.00 82.81 81 ARG A C 1
ATOM 633 O O . ARG A 1 81 ? 3.480 -8.853 10.757 1.00 82.81 81 ARG A O 1
ATOM 640 N N . GLN A 1 82 ? 3.712 -6.840 9.769 1.00 80.56 82 GLN A N 1
ATOM 641 C CA . GLN A 1 82 ? 3.934 -6.079 11.004 1.00 80.56 82 GLN A CA 1
ATOM 642 C C . GLN A 1 82 ? 2.777 -6.241 12.000 1.00 80.56 82 GLN A C 1
ATOM 644 O O . GLN A 1 82 ? 3.024 -6.539 13.168 1.00 80.56 82 GLN A O 1
ATOM 649 N N . HIS A 1 83 ? 1.528 -6.137 11.535 1.00 77.06 83 HIS A N 1
ATOM 650 C CA . HIS A 1 83 ? 0.344 -6.302 12.388 1.00 77.06 83 HIS A CA 1
ATOM 651 C C . HIS A 1 83 ? 0.065 -7.750 12.802 1.00 77.06 83 HIS A C 1
ATOM 653 O O . HIS A 1 83 ? -0.570 -7.975 13.826 1.00 77.06 83 HIS A O 1
ATOM 659 N N . ARG A 1 84 ? 0.564 -8.742 12.055 1.00 70.62 84 ARG A N 1
ATOM 660 C CA . ARG A 1 84 ? 0.466 -10.161 12.438 1.00 70.62 84 ARG A CA 1
ATOM 661 C C . ARG A 1 84 ? 1.458 -10.551 13.543 1.00 70.62 84 ARG A C 1
ATOM 663 O O . ARG A 1 84 ? 1.254 -11.567 14.197 1.00 70.62 84 ARG A O 1
ATOM 670 N N . THR A 1 85 ? 2.526 -9.773 13.728 1.00 63.59 85 THR A N 1
ATOM 671 C CA . THR A 1 85 ? 3.608 -10.033 14.698 1.00 63.59 85 THR A CA 1
ATOM 672 C C . THR A 1 85 ? 3.647 -9.065 15.887 1.00 63.59 85 THR A C 1
ATOM 674 O O . THR A 1 85 ? 4.550 -9.172 16.713 1.00 63.59 85 THR A O 1
ATOM 677 N N . GLY A 1 86 ? 2.719 -8.109 15.985 1.00 51.44 86 GLY A N 1
ATOM 678 C CA . GLY A 1 86 ? 2.638 -7.198 17.134 1.00 51.44 86 GLY A CA 1
ATOM 679 C C . GLY A 1 86 ? 2.132 -7.911 18.399 1.00 51.44 86 GLY A C 1
ATOM 680 O O . GLY A 1 86 ? 1.303 -8.815 18.273 1.00 51.44 86 GLY A O 1
ATOM 681 N N . PRO A 1 87 ? 2.606 -7.545 19.608 1.00 47.12 87 PRO A N 1
ATOM 682 C CA . PRO A 1 87 ? 2.027 -8.066 20.839 1.00 47.12 87 PRO A CA 1
ATOM 683 C C . PRO A 1 87 ? 0.595 -7.529 20.956 1.00 47.12 87 PRO A C 1
ATOM 685 O O . PRO A 1 87 ? 0.367 -6.337 20.739 1.00 47.12 87 PRO A O 1
ATOM 688 N N . GLY A 1 88 ? -0.357 -8.425 21.225 1.00 46.78 88 GLY A N 1
ATOM 689 C CA . GLY A 1 88 ? -1.712 -8.048 21.633 1.00 46.78 88 GLY A CA 1
ATOM 690 C C . GLY A 1 88 ? -1.719 -7.334 22.976 1.00 46.78 88 GLY A C 1
ATOM 691 O O . GLY A 1 88 ? -0.799 -7.601 23.786 1.00 46.78 88 GLY A O 1
#

Mean predicted aligned error: 10.78 Å

Secondary structure (DSSP, 8-state):
-PPPPHHHHHHHHHHHHHHHHHHHHHH--SHHHHHHHHHHTTGGGS--S----TT----HHHHHHHHHHHHHHHHHHHHHHHHHSS--

Foldseek 3Di:
DDDQDPVNVVVVLVVVLVVLLVVCLVVCPDPVSLVVVCVVVPCVLQDDDDDPPVPDDDDVVNVVSPVVSVSVCSNCVVVVVVVVPDDD

Radius of gyration: 16.17 Å; Cα contacts (8 Å, |Δi|>4): 26; chains: 1; bounding box: 26×37×47 Å

Sequence (88 aa):
MTEPTFRALDARLDAQRRVLRWILARMVVTPAQFADLMDNLDQTVIPQDHQEDPGAVPTEAFGEIAAFAAEMRAILDPVKRQHRTGPG

Solvent-accessible surface area (backbone atoms only — not comparable to full-atom values): 5430 Å² total; per-residue (Å²): 132,80,79,74,50,70,70,56,50,51,55,50,51,52,52,49,43,54,51,51,38,58,50,47,61,65,71,45,80,46,74,65,53,46,50,53,51,51,62,75,63,49,60,86,77,42,82,76,86,84,83,82,57,98,81,65,76,79,50,70,68,54,54,53,52,50,52,49,36,52,51,53,47,69,39,43,52,62,49,53,51,54,68,74,69,53,86,130

Nearest PDB structures (foldseek):
  6v1i-assembly1_A  TM=3.380E-01  e=6.515E+00  Oshimavirus P7426

pLDDT: mean 73.01, std 14.03, range [43.94, 91.0]